Protein AF-A0A2I0H1Q6-F1 (afdb_monomer)

Nearest PDB structures (foldseek):
  6rfq-assembly1_G  TM=3.726E-01  e=4.718E+00  Yarrowia lipolytica
  6mot-assembly1_A  TM=4.102E-01  e=8.010E+00  Bacteroides intestinalis DSM 17393
  6mou-assembly1_B  TM=4.054E-01  e=8.010E+00  Bacteroides intestinalis DSM 17393
  6mou-assembly1_A  TM=3.773E-01  e=9.769E+00  Bacteroides intestinalis DSM 17393

pLDDT: mean 75.73, std 15.34, range [49.38, 96.0]

Sequence (85 aa):
MSGADFSLTTRGRLGVLSAHLAAAIDRRELEAAPLIEASCTLAQNSISPPGNLKGTLTVVDERTGRTYQVAVSEEGTVKATDLKK

Mean predicted aligned error: 16.83 Å

Solvent-accessible surface area (backbone atoms only — not comparable to full-atom values): 5486 Å² total; per-residue (Å²): 134,62,75,68,64,55,52,55,52,51,52,55,53,49,52,54,52,52,52,53,53,50,70,75,39,58,71,76,57,47,78,69,45,78,73,84,68,81,52,92,83,54,68,88,59,82,73,70,72,75,80,69,47,52,49,73,48,77,46,74,40,80,92,78,73,46,76,48,80,38,68,30,36,55,88,57,46,64,62,74,74,72,72,74,115

Foldseek 3Di:
DDVVVVVVVVVVVVVVVVVVVCVVDDVVVSVVDPPPDDPPPPCPDPPPPPFFLWDWDWDQDPVVRDIAIFTAGRVRDGDPVRVPD

Radius of gyration: 23.37 Å; Cα contacts (8 Å, |Δi|>4): 51; chains: 1; bounding box: 36×34×57 Å

Structure (mmCIF, N/CA/C/O backbone):
data_AF-A0A2I0H1Q6-F1
#
_entry.id   AF-A0A2I0H1Q6-F1
#
loop_
_atom_site.group_PDB
_atom_site.id
_atom_site.type_symbol
_atom_site.label_atom_id
_atom_site.label_alt_id
_atom_site.label_comp_id
_atom_site.label_asym_id
_atom_site.label_entity_id
_atom_site.label_seq_id
_atom_site.pdbx_PDB_ins_code
_atom_site.Cartn_x
_atom_site.Cartn_y
_atom_site.Cartn_z
_atom_site.occupancy
_atom_site.B_iso_or_equiv
_atom_site.auth_seq_id
_atom_site.auth_comp_id
_atom_site.auth_asym_id
_atom_site.auth_atom_id
_atom_site.pdbx_PDB_model_num
ATOM 1 N N . MET A 1 1 ? 1.319 -20.164 -19.834 1.00 49.38 1 MET A N 1
ATOM 2 C CA . MET A 1 1 ? 2.121 -19.338 -20.763 1.00 49.38 1 MET A CA 1
ATOM 3 C C . MET A 1 1 ? 2.917 -18.376 -19.907 1.00 49.38 1 MET A C 1
ATOM 5 O O . MET A 1 1 ? 2.317 -17.672 -19.105 1.00 49.38 1 MET A O 1
ATOM 9 N N . SER A 1 2 ? 4.242 -18.503 -19.929 1.00 49.66 2 SER A N 1
ATOM 10 C CA . SER A 1 2 ? 5.139 -17.881 -18.950 1.00 49.66 2 SER A CA 1
ATOM 11 C C . SER A 1 2 ? 5.273 -16.381 -19.228 1.00 49.66 2 SER A C 1
ATOM 13 O O . SER A 1 2 ? 5.257 -15.966 -20.384 1.00 49.66 2 SER A O 1
ATOM 15 N N . GLY A 1 3 ? 5.438 -15.552 -18.192 1.00 51.56 3 GLY A N 1
ATOM 16 C CA . GLY A 1 3 ? 5.612 -14.096 -18.335 1.00 51.56 3 GLY A CA 1
ATOM 17 C C . GLY A 1 3 ? 6.800 -13.682 -19.222 1.00 51.56 3 GLY A C 1
ATOM 18 O O . GLY A 1 3 ? 6.826 -12.565 -19.738 1.00 51.56 3 GLY A O 1
ATOM 19 N N . ALA A 1 4 ? 7.745 -14.595 -19.464 1.00 55.62 4 ALA A N 1
ATOM 20 C CA . ALA A 1 4 ? 8.860 -14.404 -20.390 1.00 55.62 4 ALA A CA 1
ATOM 21 C C . ALA A 1 4 ? 8.407 -14.215 -21.854 1.00 55.62 4 ALA A C 1
ATOM 23 O O . ALA A 1 4 ? 8.947 -13.357 -22.554 1.00 55.62 4 ALA A O 1
ATOM 24 N N . ASP A 1 5 ? 7.372 -14.937 -22.295 1.00 58.12 5 ASP A N 1
ATOM 25 C CA . ASP A 1 5 ? 6.867 -14.883 -23.677 1.00 58.12 5 ASP A CA 1
ATOM 26 C C . ASP A 1 5 ? 6.200 -13.529 -23.983 1.00 58.12 5 ASP A C 1
ATOM 28 O O . ASP A 1 5 ? 6.286 -12.985 -25.090 1.00 58.12 5 ASP A O 1
ATOM 32 N N . PHE A 1 6 ? 5.571 -12.942 -22.961 1.00 64.06 6 PHE A N 1
ATOM 33 C CA . PHE A 1 6 ? 4.921 -11.638 -23.056 1.00 64.06 6 PHE A CA 1
ATOM 34 C C . PHE A 1 6 ? 5.947 -10.503 -23.183 1.00 64.06 6 PHE A C 1
ATOM 36 O O . PHE A 1 6 ? 5.750 -9.589 -23.979 1.00 64.06 6 PHE A O 1
ATOM 43 N N . SER A 1 7 ? 7.068 -10.607 -22.458 1.00 69.25 7 SER A N 1
ATOM 44 C CA . SER A 1 7 ? 8.182 -9.645 -22.482 1.00 69.25 7 SER A CA 1
ATOM 45 C C . SER A 1 7 ? 8.902 -9.596 -23.836 1.00 69.25 7 SER A C 1
ATOM 47 O O . SER A 1 7 ? 9.208 -8.523 -24.359 1.00 69.25 7 SER A O 1
ATOM 49 N N . LEU A 1 8 ? 9.128 -10.758 -24.459 1.00 71.56 8 LEU A N 1
ATOM 50 C CA . LEU A 1 8 ? 9.734 -10.826 -25.794 1.00 71.56 8 LEU A CA 1
ATOM 51 C C . LEU A 1 8 ? 8.833 -10.179 -26.852 1.00 71.56 8 LEU A C 1
ATOM 53 O O . LEU A 1 8 ? 9.301 -9.415 -27.698 1.00 71.56 8 LEU A O 1
ATOM 57 N N . THR A 1 9 ? 7.528 -10.430 -26.758 1.00 74.19 9 THR A N 1
ATOM 58 C CA . THR A 1 9 ? 6.533 -9.876 -27.682 1.00 74.19 9 THR A CA 1
ATOM 59 C C . THR A 1 9 ? 6.412 -8.355 -27.544 1.00 74.19 9 THR A C 1
ATOM 61 O O . THR A 1 9 ? 6.391 -7.645 -28.551 1.00 74.19 9 THR A O 1
ATOM 64 N N . THR A 1 10 ? 6.372 -7.815 -26.320 1.00 73.12 10 THR A N 1
ATOM 65 C CA . THR A 1 10 ? 6.341 -6.358 -26.097 1.00 73.12 10 THR A 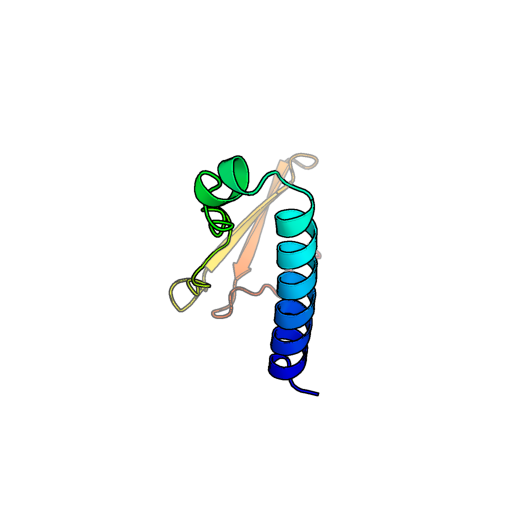CA 1
ATOM 66 C C . THR A 1 10 ? 7.618 -5.680 -26.573 1.00 73.12 10 THR A C 1
ATOM 68 O O . THR A 1 10 ? 7.536 -4.631 -27.211 1.00 73.12 10 THR A O 1
ATOM 71 N N . ARG A 1 11 ? 8.785 -6.291 -26.349 1.00 74.69 11 ARG A N 1
ATOM 72 C CA . ARG A 1 11 ? 10.069 -5.753 -26.816 1.00 74.69 11 ARG A CA 1
ATOM 73 C C . ARG A 1 11 ? 10.169 -5.730 -28.342 1.00 74.69 11 ARG A C 1
ATOM 75 O O . ARG A 1 11 ? 10.631 -4.738 -28.901 1.00 74.69 11 ARG A O 1
ATOM 82 N N . GLY A 1 12 ? 9.669 -6.769 -29.016 1.00 79.00 12 GLY A N 1
ATOM 83 C CA . GLY A 1 12 ? 9.571 -6.799 -30.478 1.00 79.00 12 GLY A CA 1
ATOM 84 C C . GLY A 1 12 ? 8.677 -5.682 -31.025 1.00 79.00 12 GLY A C 1
ATOM 85 O O . GLY A 1 12 ? 9.078 -4.947 -31.924 1.00 79.00 12 GLY A O 1
ATOM 86 N N . ARG A 1 13 ? 7.491 -5.490 -30.432 1.00 83.62 13 ARG A N 1
ATOM 87 C CA . ARG A 1 13 ? 6.561 -4.417 -30.830 1.00 83.62 13 ARG A CA 1
ATOM 88 C C . ARG A 1 13 ? 7.134 -3.020 -30.582 1.00 83.62 13 ARG A C 1
ATOM 90 O O . ARG A 1 13 ? 6.975 -2.150 -31.434 1.00 83.62 13 ARG A O 1
ATOM 97 N N . LEU A 1 14 ? 7.814 -2.815 -29.453 1.00 81.31 14 LEU A N 1
ATOM 98 C CA . LEU A 1 14 ? 8.479 -1.550 -29.137 1.00 81.31 14 LEU A CA 1
ATOM 99 C C . LEU A 1 14 ? 9.566 -1.231 -30.173 1.00 81.31 14 LEU A C 1
ATOM 101 O O . LEU A 1 14 ? 9.585 -0.128 -30.703 1.00 81.31 14 LEU A O 1
ATOM 105 N N . GLY A 1 15 ? 10.405 -2.213 -30.525 1.00 79.00 15 GLY A N 1
ATOM 106 C CA . GLY A 1 15 ? 11.465 -2.034 -31.521 1.00 79.00 15 GLY A CA 1
ATOM 107 C C . GLY A 1 15 ? 10.939 -1.608 -32.895 1.00 79.00 15 GLY A C 1
ATOM 108 O O . GLY A 1 15 ? 11.515 -0.725 -33.527 1.00 79.00 15 GLY A O 1
ATOM 109 N N . VAL A 1 16 ? 9.807 -2.169 -33.333 1.00 82.56 16 VAL A N 1
ATOM 110 C CA . VAL A 1 16 ? 9.161 -1.779 -34.599 1.00 82.56 16 VAL A CA 1
ATOM 111 C C . VAL A 1 16 ? 8.664 -0.334 -34.555 1.00 82.56 16 VAL A C 1
ATOM 113 O O . VAL A 1 16 ? 8.879 0.407 -35.515 1.00 82.56 16 VAL A O 1
ATOM 116 N N . LEU A 1 17 ? 8.030 0.086 -33.455 1.00 81.94 17 LEU A N 1
ATOM 117 C CA . LEU A 1 17 ? 7.557 1.465 -33.291 1.00 81.94 17 LEU A CA 1
ATOM 118 C C . LEU A 1 17 ? 8.721 2.458 -33.219 1.00 81.94 17 LEU A C 1
ATOM 120 O O . LEU A 1 17 ? 8.668 3.496 -33.874 1.00 81.94 17 LEU A O 1
ATOM 124 N N . SER A 1 18 ? 9.791 2.119 -32.495 1.00 75.50 18 SER A N 1
ATOM 125 C CA . SER A 1 18 ? 11.012 2.927 -32.442 1.00 75.50 18 SER A CA 1
ATOM 126 C C . SER A 1 18 ? 11.641 3.092 -33.825 1.00 75.50 18 SER A C 1
ATOM 128 O O . SER A 1 18 ? 12.029 4.199 -34.178 1.00 75.50 18 SER A O 1
ATOM 130 N N . ALA A 1 19 ? 11.684 2.030 -34.636 1.00 75.56 19 ALA A N 1
ATOM 131 C CA . ALA A 1 19 ? 12.198 2.097 -36.003 1.00 75.56 19 ALA A CA 1
ATOM 132 C C . ALA A 1 19 ? 11.327 2.966 -36.930 1.00 75.56 19 ALA A C 1
ATOM 134 O O . ALA A 1 19 ? 11.860 3.718 -37.743 1.00 75.56 19 ALA A O 1
ATOM 135 N N . HIS A 1 20 ? 9.997 2.903 -36.799 1.00 76.31 20 HIS A N 1
ATOM 136 C CA . HIS A 1 20 ? 9.090 3.752 -37.583 1.00 76.31 20 HIS A CA 1
ATOM 137 C C . HIS A 1 20 ? 9.199 5.224 -37.186 1.00 76.31 20 HIS A C 1
ATOM 139 O O . HIS A 1 20 ? 9.221 6.091 -38.055 1.00 76.31 20 HIS A O 1
ATOM 145 N N . LEU A 1 21 ? 9.303 5.507 -35.885 1.00 73.81 21 LEU A N 1
ATOM 146 C CA . LEU A 1 21 ? 9.495 6.865 -35.388 1.00 73.81 21 LEU A CA 1
ATOM 147 C C . LEU A 1 21 ? 10.846 7.432 -35.845 1.00 73.81 21 LEU A C 1
ATOM 149 O O . LEU A 1 21 ? 10.908 8.561 -36.315 1.00 73.81 21 LEU A O 1
ATOM 153 N N . ALA A 1 22 ? 11.903 6.620 -35.790 1.00 66.88 22 ALA A N 1
ATOM 154 C CA . ALA A 1 22 ? 13.228 6.955 -36.298 1.00 66.88 22 ALA A CA 1
ATOM 155 C C . ALA A 1 22 ? 13.236 7.269 -37.804 1.00 66.88 22 ALA A C 1
ATOM 157 O O . ALA A 1 22 ? 13.929 8.181 -38.234 1.00 66.88 22 ALA A O 1
ATOM 158 N N . ALA A 1 23 ? 12.454 6.542 -38.605 1.00 67.94 23 ALA A N 1
ATOM 159 C CA . ALA A 1 23 ? 12.336 6.791 -40.041 1.00 67.94 23 ALA A CA 1
ATOM 160 C C . ALA A 1 23 ? 11.519 8.052 -40.386 1.00 67.94 23 ALA A C 1
ATOM 162 O O . ALA A 1 23 ? 11.653 8.577 -41.489 1.00 67.94 23 ALA A O 1
ATOM 163 N N . ALA A 1 24 ? 10.665 8.520 -39.468 1.00 67.44 24 ALA A N 1
ATOM 164 C CA . ALA A 1 24 ? 9.860 9.732 -39.628 1.00 67.44 24 ALA A CA 1
ATOM 165 C C . ALA A 1 24 ? 10.598 11.018 -39.202 1.00 67.44 24 ALA A C 1
ATOM 167 O O . ALA A 1 24 ? 10.148 12.113 -39.532 1.00 67.44 24 ALA A O 1
ATOM 168 N N . ILE A 1 25 ? 11.711 10.883 -38.476 1.00 65.31 25 ILE A N 1
ATOM 169 C CA . ILE A 1 25 ? 12.578 11.976 -38.024 1.00 65.31 25 ILE A CA 1
ATOM 170 C C . ILE A 1 25 ? 13.741 12.106 -39.018 1.00 65.31 25 ILE A C 1
ATOM 172 O O . ILE A 1 25 ? 14.269 11.099 -39.494 1.00 65.31 25 ILE A O 1
ATOM 176 N N . ASP A 1 26 ? 14.147 13.333 -39.357 1.00 65.38 26 ASP A N 1
ATOM 177 C CA . ASP A 1 26 ? 15.285 13.546 -40.254 1.00 65.38 26 ASP A CA 1
ATOM 178 C C . ASP A 1 26 ? 16.543 12.893 -39.651 1.00 65.38 26 ASP A C 1
ATOM 180 O O . ASP A 1 26 ? 16.818 13.001 -38.454 1.00 65.38 26 ASP A O 1
ATOM 184 N N . ARG A 1 27 ? 17.327 12.177 -40.461 1.00 60.22 27 ARG A N 1
ATOM 185 C CA . ARG A 1 27 ? 18.392 11.285 -39.965 1.00 60.22 27 ARG A CA 1
ATOM 186 C C . ARG A 1 27 ? 19.468 12.034 -39.169 1.00 60.22 27 ARG A C 1
ATOM 188 O O . ARG A 1 27 ? 20.122 11.439 -38.320 1.00 60.22 27 ARG A O 1
ATOM 195 N N . ARG A 1 28 ? 19.629 13.342 -39.406 1.00 58.84 28 ARG A N 1
ATOM 196 C CA . ARG A 1 28 ? 20.499 14.227 -38.609 1.00 58.84 28 ARG A CA 1
ATOM 197 C C . ARG A 1 28 ? 19.964 14.521 -37.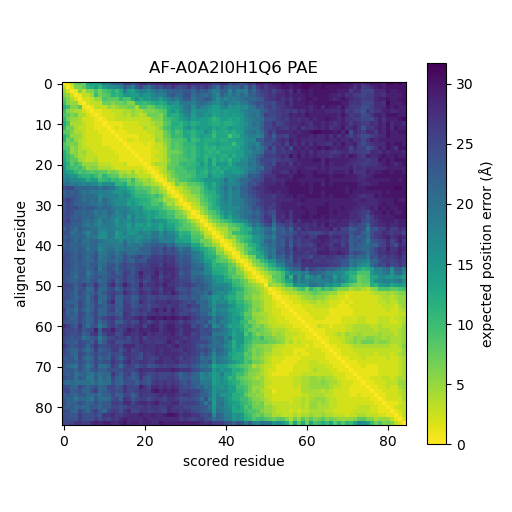206 1.00 58.84 28 ARG A C 1
ATOM 199 O O . ARG A 1 28 ? 20.772 14.695 -36.302 1.00 58.84 28 ARG A O 1
ATOM 206 N N . GLU A 1 29 ? 18.648 14.580 -37.024 1.00 57.88 29 GLU A N 1
ATOM 207 C CA . GLU A 1 29 ? 18.015 14.759 -35.711 1.00 57.88 29 GLU A CA 1
ATOM 208 C C . GLU A 1 29 ? 17.990 13.448 -34.923 1.00 57.88 29 GLU A C 1
ATOM 210 O O . GLU A 1 29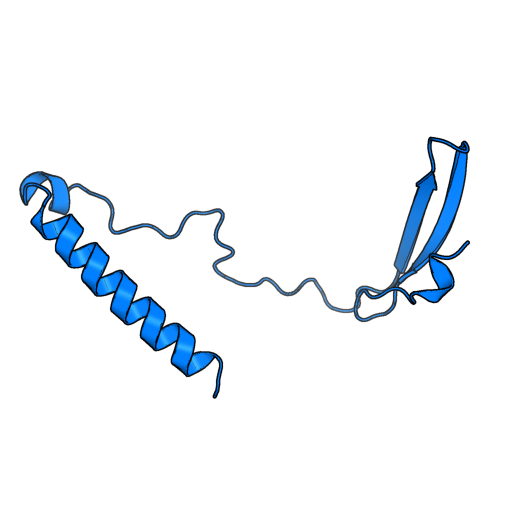 ? 18.131 13.470 -33.706 1.00 57.88 29 GLU A O 1
ATOM 215 N N . LEU A 1 30 ? 17.895 12.303 -35.605 1.00 57.97 30 LEU A N 1
ATOM 216 C CA . LEU A 1 30 ? 17.902 10.985 -34.970 1.00 57.97 30 LEU A CA 1
ATOM 217 C C . LEU A 1 30 ? 19.268 10.597 -34.378 1.00 57.97 30 LEU A C 1
ATOM 219 O O . LEU A 1 30 ? 19.313 10.063 -33.278 1.00 57.97 30 LEU A O 1
ATOM 223 N N . GLU A 1 31 ? 20.376 10.883 -35.069 1.00 58.41 31 GLU A N 1
ATOM 224 C CA . GLU A 1 31 ? 21.736 10.642 -34.540 1.00 58.41 31 GLU A CA 1
ATOM 225 C C . GLU A 1 31 ? 22.080 11.581 -33.364 1.00 58.41 31 GLU A C 1
ATOM 227 O O . GLU A 1 31 ? 22.994 11.307 -32.589 1.00 58.41 31 GLU A O 1
ATOM 232 N N . ALA A 1 32 ? 21.342 12.690 -33.223 1.00 59.50 32 ALA A N 1
ATOM 233 C CA . ALA A 1 32 ? 21.427 13.613 -32.093 1.00 59.50 32 ALA A CA 1
ATOM 234 C C . ALA A 1 32 ? 20.383 13.322 -30.997 1.00 59.50 32 ALA A C 1
ATOM 236 O O . ALA A 1 32 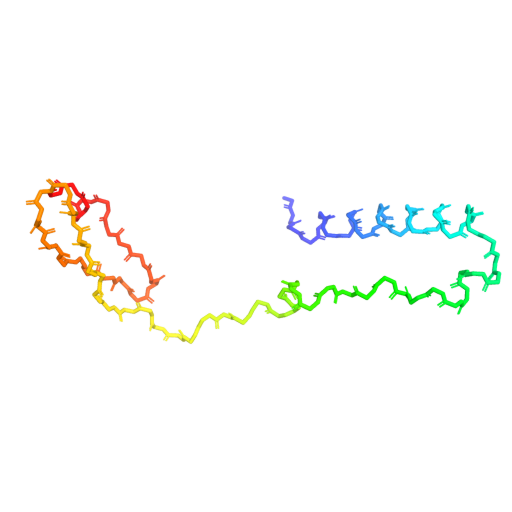? 20.477 13.874 -29.898 1.00 59.50 32 ALA A O 1
ATOM 237 N N . ALA A 1 33 ? 19.387 12.477 -31.280 1.00 57.53 33 ALA A N 1
ATOM 238 C CA . ALA A 1 33 ? 18.355 12.109 -30.330 1.00 57.53 33 ALA A CA 1
ATOM 239 C C . ALA A 1 33 ? 18.894 11.011 -29.402 1.00 57.53 33 ALA A C 1
ATOM 241 O O . ALA A 1 33 ? 19.385 9.985 -29.881 1.00 57.53 33 ALA A O 1
ATOM 242 N N . PRO A 1 34 ? 18.805 11.178 -28.073 1.00 55.69 34 PRO A N 1
ATOM 243 C CA . PRO A 1 34 ? 19.223 10.136 -27.153 1.00 55.69 34 PRO A CA 1
ATOM 244 C C . PRO A 1 34 ? 18.401 8.868 -27.418 1.00 55.69 34 PRO A C 1
ATOM 246 O O . PRO A 1 34 ? 17.167 8.900 -27.437 1.00 55.69 34 PRO A O 1
ATOM 249 N N . LEU A 1 35 ? 19.104 7.754 -27.647 1.00 62.72 35 LEU A N 1
ATOM 250 C CA . LEU A 1 35 ? 18.551 6.400 -27.678 1.00 62.72 35 LEU A CA 1
ATOM 251 C C . LEU A 1 35 ? 17.646 6.247 -26.458 1.00 62.72 35 LEU A C 1
ATOM 253 O O . LEU A 1 35 ? 18.190 6.257 -25.364 1.00 62.72 35 LEU A O 1
ATOM 257 N N . ILE A 1 36 ? 16.322 6.147 -26.663 1.00 60.16 36 ILE A N 1
ATOM 258 C CA . ILE A 1 36 ? 15.256 6.078 -25.640 1.00 60.16 36 ILE A CA 1
ATOM 259 C C . ILE A 1 36 ? 15.823 5.647 -24.282 1.00 60.16 36 ILE A C 1
ATOM 261 O O . ILE A 1 36 ? 15.928 4.452 -23.989 1.00 60.16 36 ILE A O 1
ATOM 265 N N . GLU A 1 37 ? 16.256 6.623 -23.482 1.00 60.59 37 GLU A N 1
ATOM 266 C CA . GLU A 1 37 ? 16.880 6.314 -22.207 1.00 60.59 37 GLU A CA 1
ATOM 267 C C . GLU A 1 37 ? 15.769 5.857 -21.274 1.00 60.59 37 GLU A C 1
ATOM 269 O O . GLU A 1 37 ? 14.708 6.482 -21.166 1.00 60.59 37 GLU A O 1
ATOM 274 N N . ALA A 1 38 ? 15.983 4.713 -20.629 1.00 57.66 38 ALA A N 1
ATOM 275 C CA . ALA A 1 38 ? 15.050 4.223 -19.636 1.00 57.66 38 ALA A CA 1
ATOM 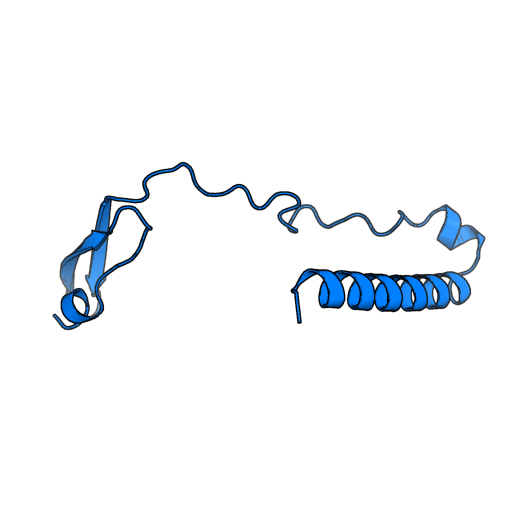276 C C . ALA A 1 38 ? 14.914 5.296 -18.549 1.00 57.66 38 ALA A C 1
ATOM 278 O O . ALA A 1 38 ? 15.888 5.620 -17.872 1.00 57.66 38 ALA A O 1
ATOM 279 N N . SER A 1 39 ? 13.707 5.860 -18.423 1.00 61.25 39 SER A N 1
ATOM 280 C CA . SER A 1 39 ? 13.403 6.910 -17.453 1.00 61.25 39 SER A CA 1
ATOM 281 C C . SER A 1 39 ? 13.965 6.540 -16.082 1.00 61.25 39 SER A C 1
ATOM 283 O O . SER A 1 39 ? 13.764 5.420 -15.622 1.00 61.25 39 SER A O 1
ATOM 285 N N . CYS A 1 40 ? 14.609 7.482 -15.398 1.00 58.50 40 CYS A N 1
ATOM 286 C CA . CYS A 1 40 ? 15.105 7.305 -14.029 1.00 58.50 40 CYS A CA 1
A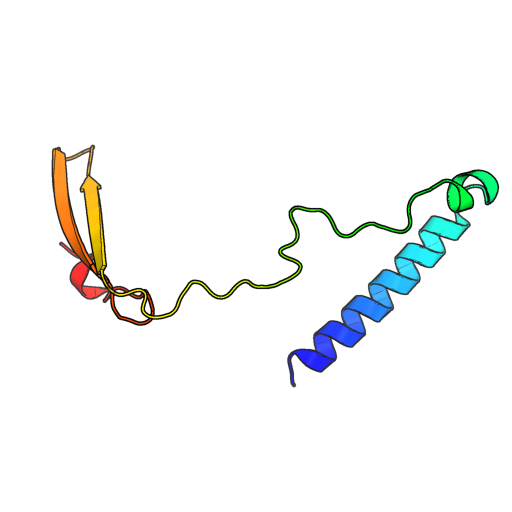TOM 287 C C . CYS A 1 40 ? 14.002 6.949 -13.010 1.00 58.50 40 CYS A C 1
ATOM 289 O O . CYS A 1 40 ? 14.301 6.574 -11.880 1.00 58.50 40 CYS A O 1
ATOM 291 N N . THR A 1 41 ? 12.730 7.046 -13.413 1.00 56.06 41 THR A N 1
ATOM 292 C CA . THR A 1 41 ? 11.558 6.617 -12.638 1.00 56.06 41 THR A CA 1
ATOM 293 C C . THR A 1 41 ? 11.130 5.173 -12.913 1.00 56.06 41 THR A C 1
ATOM 295 O O . THR A 1 41 ? 10.387 4.595 -12.121 1.00 56.06 41 THR A O 1
ATOM 298 N N . LEU A 1 42 ? 11.608 4.553 -13.998 1.00 56.09 42 LEU A N 1
ATOM 299 C CA . LEU A 1 42 ? 11.504 3.110 -14.176 1.00 56.09 42 LEU A CA 1
ATOM 300 C C . LEU A 1 42 ? 12.470 2.472 -13.183 1.00 56.09 42 LEU A C 1
ATOM 302 O O . LEU A 1 42 ? 13.682 2.647 -13.289 1.00 56.09 42 LEU A O 1
ATOM 306 N N . ALA A 1 43 ? 11.932 1.733 -12.215 1.00 55.16 43 ALA A N 1
ATOM 307 C CA . ALA A 1 43 ? 12.718 0.891 -11.326 1.00 55.16 43 ALA A CA 1
ATOM 308 C C . ALA A 1 43 ? 13.474 -0.150 -12.172 1.00 55.16 43 ALA A C 1
ATOM 310 O O . ALA A 1 43 ? 12.956 -1.226 -12.460 1.00 55.16 43 ALA A O 1
ATOM 311 N N . GLN A 1 44 ? 14.682 0.196 -12.628 1.00 57.91 44 GLN A N 1
ATOM 312 C CA . GLN A 1 44 ? 15.504 -0.666 -13.484 1.00 57.91 44 GLN A CA 1
ATOM 313 C C . GLN A 1 44 ? 15.882 -1.967 -12.772 1.00 57.91 44 GLN A C 1
ATOM 315 O O . GLN A 1 44 ? 16.033 -3.002 -13.411 1.00 57.91 44 GLN A O 1
ATOM 320 N N . ASN A 1 45 ? 15.927 -1.920 -11.443 1.00 57.44 45 ASN A N 1
ATOM 321 C CA . ASN A 1 45 ? 15.906 -3.081 -10.582 1.00 57.44 45 ASN A CA 1
ATOM 322 C C . ASN A 1 45 ? 14.662 -2.964 -9.708 1.00 57.44 45 ASN A C 1
ATOM 324 O O . ASN A 1 45 ? 14.496 -1.969 -9.000 1.00 57.44 45 ASN A O 1
ATOM 328 N N . SER A 1 46 ? 13.807 -3.984 -9.709 1.00 58.44 46 SER A N 1
ATOM 329 C CA . SER A 1 46 ? 12.909 -4.214 -8.584 1.00 58.44 46 SER A CA 1
ATOM 330 C C . SER A 1 46 ? 13.795 -4.471 -7.365 1.00 58.44 46 SER A C 1
ATOM 332 O O . SER A 1 46 ? 14.190 -5.609 -7.108 1.00 58.44 46 SER A O 1
ATOM 334 N N . ILE A 1 47 ? 14.205 -3.412 -6.666 1.00 61.44 47 ILE A N 1
ATOM 335 C CA . ILE A 1 47 ? 14.864 -3.546 -5.374 1.00 61.44 47 ILE A CA 1
ATOM 336 C C . ILE A 1 47 ? 13.787 -4.142 -4.485 1.00 61.44 47 ILE A C 1
ATOM 338 O O . ILE A 1 47 ? 12.864 -3.445 -4.062 1.00 61.44 47 ILE A O 1
ATOM 342 N N . SER A 1 48 ? 13.847 -5.463 -4.303 1.00 62.91 48 SER A N 1
ATOM 343 C CA . SER A 1 48 ? 12.981 -6.130 -3.348 1.00 62.91 48 SER A CA 1
ATOM 344 C C . SER A 1 48 ? 13.213 -5.419 -2.021 1.00 62.91 48 SER A C 1
ATOM 346 O O . SER A 1 48 ? 14.379 -5.196 -1.668 1.00 62.91 48 SER A O 1
ATOM 348 N N . PRO A 1 49 ? 12.150 -5.002 -1.317 1.0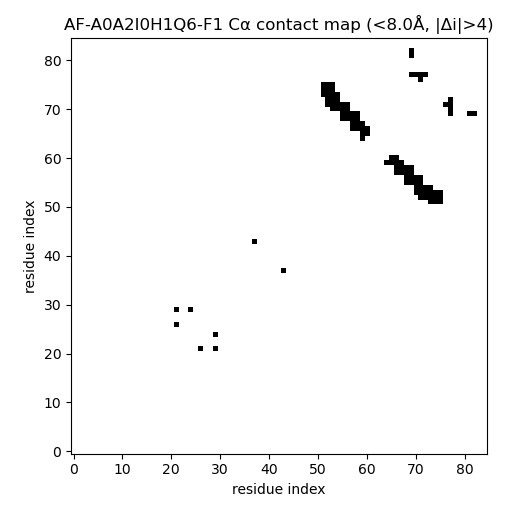0 65.00 49 PRO A N 1
ATOM 349 C CA . PRO A 1 49 ? 12.333 -4.373 -0.027 1.00 65.00 49 PRO A CA 1
ATOM 350 C C . PRO A 1 49 ? 13.191 -5.298 0.852 1.00 65.00 49 PRO A C 1
ATOM 352 O O . PRO A 1 49 ? 13.161 -6.523 0.656 1.00 65.00 49 PRO A O 1
ATOM 355 N N . PRO A 1 50 ? 14.004 -4.730 1.762 1.00 68.81 50 PRO A N 1
ATOM 356 C CA . PRO A 1 50 ? 14.800 -5.525 2.687 1.00 68.81 50 PRO A CA 1
ATOM 357 C C . PRO A 1 50 ? 13.914 -6.603 3.326 1.00 68.81 50 PRO A C 1
ATOM 359 O O . PRO A 1 50 ? 12.736 -6.363 3.585 1.00 68.81 50 PRO A O 1
ATOM 362 N N . GLY A 1 51 ? 14.458 -7.813 3.489 1.00 79.12 51 GLY A N 1
ATOM 363 C CA . GLY A 1 51 ? 13.690 -8.960 3.981 1.00 79.12 51 GLY A CA 1
ATOM 364 C C . GLY A 1 51 ? 13.023 -8.695 5.337 1.00 79.12 51 GLY A C 1
ATOM 365 O O . GLY A 1 51 ? 13.418 -7.789 6.057 1.00 79.12 51 GLY A O 1
ATOM 366 N N . ASN A 1 52 ? 12.036 -9.521 5.688 1.00 82.00 52 ASN A N 1
ATOM 367 C CA . ASN A 1 52 ? 11.143 -9.367 6.843 1.00 82.00 52 ASN A CA 1
ATOM 368 C C . ASN A 1 52 ? 10.488 -7.974 6.958 1.00 82.00 52 ASN A C 1
ATOM 370 O O . ASN A 1 52 ? 11.034 -7.036 7.533 1.00 82.00 52 ASN A O 1
ATOM 374 N N . LEU A 1 53 ? 9.248 -7.887 6.481 1.00 88.62 53 LEU A N 1
ATOM 375 C CA . LEU A 1 53 ? 8.426 -6.676 6.503 1.00 88.62 53 LEU A CA 1
ATOM 376 C C . LEU A 1 53 ? 7.507 -6.590 7.736 1.00 88.62 53 LEU A C 1
ATOM 378 O O . LEU A 1 53 ? 6.580 -5.777 7.763 1.00 88.62 53 LEU A O 1
ATOM 382 N N . LYS A 1 54 ? 7.734 -7.433 8.752 1.00 93.06 54 LYS A N 1
ATOM 383 C CA . LYS A 1 54 ? 6.919 -7.483 9.969 1.00 93.06 54 LYS A CA 1
ATOM 384 C C . LYS A 1 54 ? 6.992 -6.172 10.732 1.00 93.06 54 LYS A C 1
ATOM 386 O O . LYS A 1 54 ? 8.063 -5.616 10.961 1.00 93.06 54 LYS A O 1
ATOM 391 N N . GLY A 1 55 ? 5.841 -5.726 11.213 1.00 93.06 55 GLY A N 1
ATOM 392 C CA . GLY A 1 55 ? 5.745 -4.489 11.971 1.00 93.06 55 GLY A CA 1
ATOM 393 C C . GLY A 1 55 ? 4.327 -4.195 12.425 1.00 93.06 55 GLY A C 1
ATOM 394 O O . GLY A 1 55 ? 3.486 -5.090 12.522 1.00 93.06 55 GLY A O 1
ATOM 395 N N . THR A 1 56 ? 4.069 -2.920 12.686 1.00 94.69 56 THR A N 1
ATOM 396 C CA . THR A 1 56 ? 2.753 -2.424 13.083 1.00 94.69 56 THR A CA 1
ATOM 397 C C . THR A 1 56 ? 2.369 -1.258 12.184 1.00 94.69 56 THR A C 1
ATOM 399 O O . THR A 1 56 ? 3.126 -0.301 12.042 1.00 94.69 56 THR A O 1
ATOM 402 N N . LEU A 1 57 ? 1.183 -1.339 11.590 1.00 93.44 57 LEU A N 1
ATOM 403 C CA . LEU A 1 57 ? 0.542 -0.273 10.838 1.00 93.44 57 LEU A CA 1
ATOM 404 C C . LEU A 1 57 ? -0.366 0.526 11.776 1.00 93.44 57 LEU A C 1
ATOM 406 O O . LEU A 1 57 ? -1.283 -0.029 12.383 1.00 93.44 57 LEU A O 1
ATOM 410 N N . THR A 1 58 ? -0.136 1.832 11.865 1.00 95.31 58 THR A N 1
ATOM 411 C CA . THR A 1 58 ? -1.005 2.754 12.603 1.00 95.31 58 THR A CA 1
ATOM 412 C C . THR A 1 58 ? -1.974 3.418 11.633 1.00 95.31 58 THR A C 1
ATOM 414 O O . THR A 1 58 ? -1.554 4.093 10.697 1.00 95.31 58 THR A O 1
ATOM 417 N N . VAL A 1 59 ? -3.271 3.236 11.863 1.00 93.94 59 VAL A N 1
ATOM 418 C CA . VAL A 1 59 ? -4.359 3.850 11.098 1.00 93.94 59 VAL A CA 1
ATOM 419 C C . VAL A 1 59 ? -4.978 4.951 11.946 1.00 93.94 59 VAL A C 1
ATOM 421 O O . VAL A 1 59 ? -5.441 4.683 13.052 1.00 93.94 59 VAL A O 1
ATOM 424 N N . VAL A 1 60 ? -5.004 6.175 11.431 1.00 95.06 60 VAL A N 1
ATOM 425 C CA . VAL A 1 60 ? -5.652 7.319 12.084 1.00 95.06 60 VAL A CA 1
ATOM 426 C C . VAL A 1 60 ? -6.913 7.662 11.296 1.00 95.06 60 VAL A C 1
ATOM 428 O O . VAL A 1 60 ? -6.838 7.998 10.116 1.00 95.06 60 VAL A O 1
ATOM 431 N N . ASP A 1 61 ? -8.080 7.526 11.924 1.00 93.88 61 ASP A N 1
ATOM 432 C CA . ASP A 1 61 ? -9.365 7.940 11.359 1.00 93.88 61 ASP A CA 1
ATOM 433 C C . ASP A 1 61 ? -9.687 9.361 11.828 1.00 93.88 61 ASP A C 1
ATOM 435 O O . ASP A 1 61 ? -10.264 9.558 12.896 1.00 93.88 61 ASP A O 1
ATOM 439 N N . GLU A 1 62 ? -9.342 10.351 11.008 1.00 96.00 62 GLU A N 1
ATOM 440 C CA . GLU A 1 62 ? -9.576 11.776 11.283 1.00 96.00 62 GLU A CA 1
ATOM 441 C C . GLU A 1 62 ? -11.065 12.132 11.425 1.00 96.00 62 GLU A C 1
ATOM 443 O O . GLU A 1 62 ? -11.423 13.052 12.156 1.00 96.00 62 GLU A O 1
ATOM 448 N N . ARG A 1 63 ? -11.973 11.386 10.778 1.00 95.88 63 ARG A N 1
ATOM 449 C CA . ARG A 1 63 ? -13.419 11.636 10.891 1.00 95.88 63 ARG A CA 1
ATOM 450 C C . ARG A 1 63 ? -13.937 11.277 12.284 1.00 95.88 63 ARG A C 1
ATOM 452 O O . ARG A 1 63 ? -14.890 11.897 12.751 1.00 95.88 63 ARG A O 1
ATOM 459 N N . THR A 1 64 ? -13.358 10.258 12.925 1.00 92.94 64 THR A N 1
ATOM 460 C CA . THR A 1 64 ? -13.762 9.810 14.272 1.00 92.94 64 THR A CA 1
ATOM 461 C C . THR A 1 64 ? -12.770 10.178 15.374 1.00 92.94 64 THR A C 1
ATOM 463 O O . THR A 1 64 ? -13.094 10.010 16.548 1.00 92.94 64 THR A O 1
ATOM 466 N N . GLY A 1 65 ? -11.580 10.667 15.021 1.00 93.62 65 GLY A N 1
ATOM 467 C CA . GLY A 1 65 ? -10.471 10.932 15.937 1.00 93.62 65 GLY A CA 1
A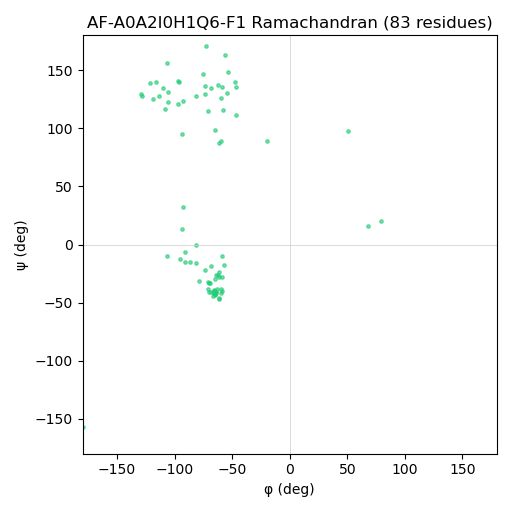TOM 468 C C . GLY A 1 65 ? -9.854 9.669 16.548 1.00 93.62 65 GLY A C 1
ATOM 469 O O . GLY A 1 65 ? -9.178 9.753 17.573 1.00 93.62 65 GLY A O 1
ATOM 470 N N . ARG A 1 66 ? -10.125 8.484 15.986 1.00 94.75 66 ARG A N 1
ATOM 471 C CA . ARG A 1 66 ? -9.662 7.203 16.539 1.00 94.75 66 ARG A CA 1
ATOM 472 C C . ARG A 1 66 ? -8.387 6.732 15.859 1.00 94.75 66 ARG A C 1
ATOM 474 O O . ARG A 1 66 ? -8.266 6.791 14.640 1.00 94.75 66 ARG A O 1
ATOM 481 N N . THR A 1 67 ? -7.490 6.165 16.657 1.00 94.94 67 THR A N 1
ATOM 482 C CA . THR A 1 67 ? -6.254 5.545 16.176 1.00 94.94 67 THR A CA 1
ATOM 483 C C . THR A 1 67 ? -6.295 4.044 16.422 1.00 94.94 67 THR A C 1
ATOM 485 O O . THR A 1 67 ? -6.524 3.594 17.546 1.00 94.94 67 THR A O 1
ATOM 488 N N . TYR A 1 68 ? -6.043 3.267 15.375 1.00 93.19 68 TYR A N 1
ATOM 489 C CA . TYR A 1 68 ? -6.022 1.810 15.388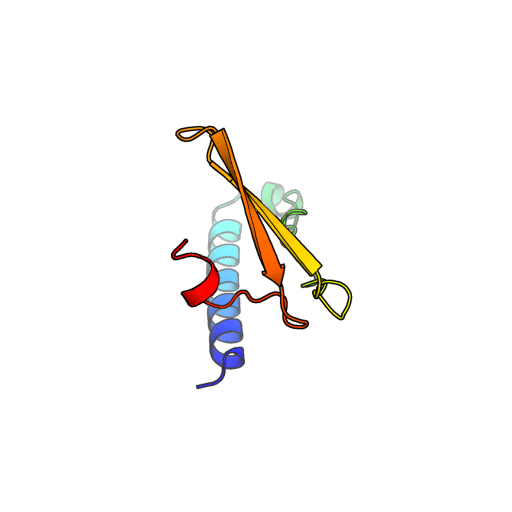 1.00 93.19 68 TYR A CA 1
ATOM 490 C C . TYR A 1 68 ? -4.615 1.317 15.064 1.00 93.19 68 TYR A C 1
ATOM 492 O O . TYR A 1 68 ? -3.948 1.858 14.187 1.00 93.19 68 TYR A O 1
ATOM 500 N N . GLN A 1 69 ? -4.165 0.272 15.752 1.00 95.38 69 GLN A N 1
ATOM 501 C CA . GLN A 1 69 ? -2.921 -0.416 15.418 1.00 95.38 69 GLN A CA 1
ATOM 502 C C . GLN A 1 69 ? -3.229 -1.795 14.854 1.00 95.38 69 GLN A C 1
ATOM 504 O O . GLN A 1 69 ? -4.052 -2.532 15.405 1.00 95.38 69 GLN A O 1
ATOM 509 N N . VAL A 1 70 ? -2.554 -2.136 13.762 1.00 95.38 70 VAL A N 1
ATOM 510 C CA . VAL A 1 70 ? -2.760 -3.372 13.017 1.00 95.38 70 VAL A CA 1
ATOM 511 C C . VAL A 1 70 ? -1.417 -4.058 12.796 1.00 95.38 70 VAL A C 1
ATOM 513 O O . VAL A 1 70 ? -0.463 -3.431 12.348 1.00 95.38 70 VAL A O 1
ATOM 516 N N . ALA A 1 71 ? -1.323 -5.343 13.129 1.00 94.94 71 ALA A N 1
ATOM 517 C CA . ALA A 1 71 ? -0.090 -6.101 12.951 1.00 94.94 71 ALA A CA 1
ATOM 518 C C . ALA A 1 71 ? 0.152 -6.417 11.466 1.00 94.94 71 ALA A C 1
ATOM 520 O O . ALA A 1 71 ? -0.764 -6.833 10.755 1.00 94.94 71 ALA A O 1
ATOM 521 N N . VAL A 1 72 ? 1.397 -6.253 11.025 1.00 95.38 72 VAL A N 1
ATOM 522 C CA . VAL A 1 72 ? 1.868 -6.576 9.674 1.00 95.38 72 VAL A CA 1
ATOM 523 C C . VAL A 1 72 ? 2.713 -7.847 9.742 1.00 95.38 72 VAL A C 1
ATOM 525 O O . VAL A 1 72 ? 3.581 -7.970 10.610 1.00 95.38 72 VAL A O 1
ATOM 528 N N . SER A 1 73 ? 2.437 -8.804 8.856 1.00 94.06 73 SER A N 1
ATOM 529 C CA . SER A 1 73 ? 3.158 -10.077 8.762 1.00 94.06 73 SER A CA 1
ATOM 530 C C . SER A 1 73 ? 4.561 -9.909 8.168 1.00 94.06 73 SER A C 1
ATOM 532 O O . SER A 1 73 ? 4.913 -8.849 7.657 1.00 94.06 73 SER A O 1
ATOM 534 N N . GLU A 1 74 ? 5.368 -10.968 8.210 1.00 92.25 74 GLU A N 1
ATOM 535 C CA . GLU A 1 74 ? 6.738 -10.966 7.667 1.00 92.25 74 GLU A CA 1
ATOM 536 C C . GLU A 1 74 ? 6.764 -10.754 6.145 1.00 92.25 74 GLU A C 1
ATOM 538 O O . GLU A 1 74 ? 7.712 -10.184 5.606 1.00 92.25 74 GLU A O 1
ATOM 543 N N . GLU A 1 75 ? 5.681 -11.133 5.467 1.00 90.81 75 GLU A N 1
ATOM 544 C CA . GLU A 1 75 ? 5.423 -10.918 4.042 1.00 90.81 75 GLU A CA 1
ATOM 545 C C . GLU A 1 75 ? 4.892 -9.507 3.737 1.00 90.81 75 GLU A C 1
ATOM 547 O O . GLU A 1 75 ? 4.618 -9.187 2.582 1.00 90.81 75 GLU A O 1
ATOM 552 N N . GLY A 1 76 ? 4.710 -8.660 4.756 1.00 90.56 76 GLY A N 1
ATOM 553 C CA . GLY A 1 76 ? 4.193 -7.301 4.593 1.00 90.56 76 GLY A CA 1
ATOM 554 C C . GLY A 1 76 ? 2.676 -7.244 4.426 1.00 90.56 76 GLY A C 1
ATOM 555 O O . GLY A 1 76 ? 2.149 -6.264 3.904 1.00 90.56 76 GLY A O 1
ATOM 556 N N . THR A 1 77 ? 1.958 -8.293 4.836 1.00 93.19 77 THR A N 1
ATOM 557 C CA . THR A 1 77 ? 0.503 -8.387 4.662 1.00 93.19 77 THR A CA 1
ATOM 558 C C . THR A 1 77 ? -0.247 -8.185 5.970 1.00 93.19 77 THR A C 1
ATOM 560 O O . THR A 1 77 ? 0.278 -8.397 7.062 1.00 93.19 77 THR A O 1
ATOM 563 N N . VAL A 1 78 ? -1.507 -7.775 5.856 1.00 94.62 78 VAL A N 1
ATOM 564 C CA . VAL A 1 78 ? -2.420 -7.574 6.981 1.00 94.62 78 VAL A CA 1
ATOM 565 C C . VAL A 1 78 ? -3.634 -8.472 6.785 1.00 94.62 78 VAL A C 1
ATOM 567 O O . VAL A 1 78 ? -4.158 -8.590 5.675 1.00 94.62 78 VAL A O 1
ATOM 570 N N . LYS A 1 79 ? -4.118 -9.104 7.858 1.00 93.56 79 LYS A N 1
ATOM 571 C CA . LYS A 1 79 ? -5.342 -9.907 7.784 1.00 93.56 79 LYS A CA 1
ATOM 572 C C . LYS A 1 79 ? -6.548 -9.001 7.555 1.00 93.56 79 LYS A C 1
ATOM 574 O O . LYS A 1 79 ? -6.751 -8.024 8.269 1.00 93.56 79 LYS A O 1
ATOM 579 N N . ALA A 1 80 ? -7.419 -9.387 6.625 1.00 92.25 80 ALA A N 1
ATOM 580 C CA . ALA A 1 80 ? -8.633 -8.626 6.319 1.00 92.25 80 ALA A CA 1
ATOM 581 C C . ALA A 1 80 ? -9.566 -8.449 7.534 1.00 92.25 80 ALA A C 1
ATOM 583 O O . ALA A 1 80 ? -10.304 -7.470 7.611 1.00 92.25 80 ALA A O 1
ATOM 584 N N . THR A 1 81 ? -9.541 -9.383 8.487 1.00 92.56 81 THR A N 1
ATOM 585 C CA . THR A 1 81 ? -10.304 -9.297 9.741 1.00 92.56 81 THR A CA 1
ATOM 586 C C . THR A 1 81 ? -9.860 -8.142 10.628 1.00 92.56 81 THR A C 1
ATOM 588 O O . THR A 1 81 ? -10.683 -7.587 11.350 1.00 92.56 81 THR A O 1
ATOM 591 N N . ASP A 1 82 ? -8.590 -7.752 10.553 1.00 87.75 82 ASP A N 1
ATOM 592 C CA . ASP A 1 82 ? -8.009 -6.766 11.462 1.00 87.75 82 ASP A CA 1
ATOM 593 C C . ASP A 1 82 ? -8.344 -5.328 11.035 1.00 87.75 82 ASP A C 1
ATOM 595 O O . ASP A 1 82 ? -8.255 -4.411 11.848 1.00 87.75 82 ASP A O 1
ATOM 599 N N . LEU A 1 83 ? -8.804 -5.148 9.790 1.00 86.12 83 LEU A N 1
ATOM 600 C CA . LEU A 1 83 ? -9.267 -3.874 9.227 1.00 86.12 83 LEU A CA 1
ATOM 601 C C . LEU A 1 83 ? -10.774 -3.626 9.406 1.00 86.12 83 LEU A C 1
ATOM 603 O O . LEU A 1 83 ? -11.258 -2.553 9.063 1.00 86.12 83 LEU A O 1
ATOM 607 N N . LYS A 1 84 ? -11.537 -4.598 9.920 1.00 80.75 84 LYS A N 1
ATOM 608 C CA . LYS A 1 84 ? -12.996 -4.484 10.124 1.00 80.75 84 LYS A CA 1
ATOM 609 C C . LYS A 1 84 ? -13.366 -3.991 11.532 1.00 80.75 84 LYS A C 1
ATOM 611 O O . LYS A 1 84 ? -14.373 -4.437 12.082 1.00 80.75 84 LYS A O 1
ATOM 616 N N . LYS A 1 85 ? -12.526 -3.145 12.132 1.00 64.94 85 LYS A N 1
ATOM 617 C CA . LYS A 1 85 ? -12.713 -2.618 13.493 1.00 64.94 85 LYS A CA 1
ATOM 618 C C . LYS A 1 85 ? -13.412 -1.267 13.520 1.00 64.94 85 LYS A C 1
ATOM 620 O O . LYS A 1 85 ? -13.282 -0.518 12.531 1.00 64.94 85 LYS A O 1
#

Organism: Punica granatum (NCBI:txid22663)

Secondary structure (DSSP, 8-state):
--HHHHHHHHHHHHHHHHHHHHHHS-HHHHTTS------TTS-SS--PPPS---EEEEEEETTTTEEEEEEE-TTS---GGGG--